Protein AF-A0A238H9L5-F1 (afdb_monomer_lite)

Structure (mmCIF, N/CA/C/O backbone):
data_AF-A0A238H9L5-F1
#
_entry.id   AF-A0A238H9L5-F1
#
loop_
_atom_site.group_PDB
_atom_site.id
_atom_site.type_symbol
_atom_site.label_atom_id
_atom_site.label_alt_id
_atom_site.label_comp_id
_atom_site.label_asym_id
_atom_site.label_entity_id
_atom_site.label_seq_id
_atom_site.pdbx_PDB_ins_code
_atom_site.Cartn_x
_atom_site.Cartn_y
_atom_site.Cartn_z
_atom_site.occupancy
_atom_site.B_iso_or_equiv
_atom_site.auth_seq_id
_atom_site.auth_comp_id
_atom_site.auth_asym_id
_atom_site.auth_atom_id
_atom_site.pdbx_PDB_model_num
ATOM 1 N N . MET A 1 1 ? 16.203 -19.322 -10.776 1.00 30.91 1 MET A N 1
ATOM 2 C CA . MET A 1 1 ? 15.698 -19.283 -12.166 1.00 30.91 1 MET A CA 1
ATOM 3 C C . MET A 1 1 ? 16.073 -17.934 -12.746 1.00 30.91 1 MET A C 1
ATOM 5 O O . MET A 1 1 ? 15.711 -16.924 -12.162 1.00 30.91 1 MET A O 1
ATOM 9 N N . TYR A 1 2 ? 16.876 -17.931 -13.808 1.00 32.44 2 TYR A N 1
ATOM 10 C CA . TYR A 1 2 ? 17.384 -16.730 -14.471 1.00 32.44 2 TYR A CA 1
ATOM 11 C C . TYR A 1 2 ? 16.364 -16.266 -15.519 1.00 32.44 2 TYR A C 1
ATOM 13 O O . TYR A 1 2 ? 16.095 -16.995 -16.472 1.00 32.44 2 TYR A O 1
ATOM 21 N N . GLY A 1 3 ? 15.772 -15.087 -15.325 1.00 34.00 3 GLY A N 1
ATOM 22 C CA . GLY A 1 3 ? 14.936 -14.432 -16.331 1.00 34.00 3 GLY A CA 1
ATOM 23 C C . GLY A 1 3 ? 15.824 -13.713 -17.342 1.00 34.00 3 GLY A C 1
ATOM 24 O O . GLY A 1 3 ? 16.518 -12.762 -16.995 1.00 34.00 3 GLY A O 1
ATOM 25 N N . ASN A 1 4 ? 15.849 -14.203 -18.579 1.00 33.34 4 ASN A N 1
ATOM 26 C CA . ASN A 1 4 ? 16.658 -13.652 -19.660 1.00 33.34 4 ASN A CA 1
ATOM 27 C C . ASN A 1 4 ? 16.050 -12.337 -20.174 1.00 33.34 4 ASN A C 1
ATOM 29 O O . ASN A 1 4 ? 15.179 -12.360 -21.042 1.00 33.34 4 ASN A O 1
ATOM 33 N N . ALA A 1 5 ? 16.537 -11.195 -19.689 1.00 36.59 5 ALA A N 1
ATOM 34 C CA . ALA A 1 5 ? 16.273 -9.907 -20.322 1.00 36.59 5 ALA A CA 1
ATOM 35 C C . ALA A 1 5 ? 17.031 -9.843 -21.661 1.00 36.59 5 ALA A C 1
ATOM 37 O O . ALA A 1 5 ? 18.257 -9.735 -21.693 1.00 36.59 5 ALA A O 1
ATOM 38 N N . ARG A 1 6 ? 16.315 -9.959 -22.785 1.00 34.50 6 ARG A N 1
ATOM 39 C CA . ARG A 1 6 ? 16.884 -9.752 -24.125 1.00 34.50 6 ARG A CA 1
ATOM 40 C C . ARG A 1 6 ? 16.730 -8.286 -24.512 1.00 34.50 6 ARG A C 1
ATOM 42 O O . ARG A 1 6 ? 15.631 -7.845 -24.830 1.00 34.50 6 ARG A O 1
ATOM 49 N N . VAL A 1 7 ? 17.839 -7.552 -24.484 1.00 37.62 7 VAL A N 1
ATOM 50 C CA . VAL A 1 7 ? 17.936 -6.180 -24.997 1.00 37.62 7 VAL A CA 1
ATOM 51 C C . VAL A 1 7 ? 18.298 -6.261 -26.480 1.00 37.62 7 VAL A C 1
ATOM 53 O O . VAL A 1 7 ? 19.336 -6.821 -26.823 1.00 37.62 7 VAL A O 1
ATOM 56 N N . TYR A 1 8 ? 17.436 -5.738 -27.351 1.00 31.56 8 TYR A N 1
ATOM 57 C CA . TYR A 1 8 ? 17.772 -5.482 -28.753 1.00 31.56 8 TYR A CA 1
ATOM 58 C C . TYR A 1 8 ? 18.292 -4.038 -28.883 1.00 31.56 8 TYR A C 1
ATOM 60 O O . TYR A 1 8 ? 17.892 -3.170 -28.109 1.00 31.56 8 TYR A O 1
ATOM 68 N N . ASP A 1 9 ? 19.253 -3.840 -29.789 1.00 33.56 9 ASP A N 1
ATOM 69 C CA . ASP A 1 9 ? 20.157 -2.687 -29.936 1.00 33.56 9 ASP A CA 1
ATOM 70 C C . ASP A 1 9 ? 19.600 -1.284 -29.592 1.00 33.56 9 ASP A C 1
ATOM 72 O O . ASP A 1 9 ? 18.489 -0.917 -29.958 1.00 33.56 9 ASP A O 1
ATOM 76 N N . ASN A 1 10 ? 20.473 -0.460 -28.986 1.00 32.69 10 ASN A N 1
ATOM 77 C CA . ASN A 1 10 ? 20.351 0.983 -28.682 1.00 32.69 10 ASN A CA 1
ATOM 78 C C . ASN A 1 10 ? 19.577 1.444 -27.425 1.00 32.69 10 ASN A C 1
ATOM 80 O O . ASN A 1 10 ? 19.384 2.649 -27.241 1.00 32.69 10 ASN A O 1
ATOM 84 N N . ALA A 1 11 ? 19.219 0.564 -26.487 1.00 35.84 11 ALA A N 1
ATOM 85 C CA . ALA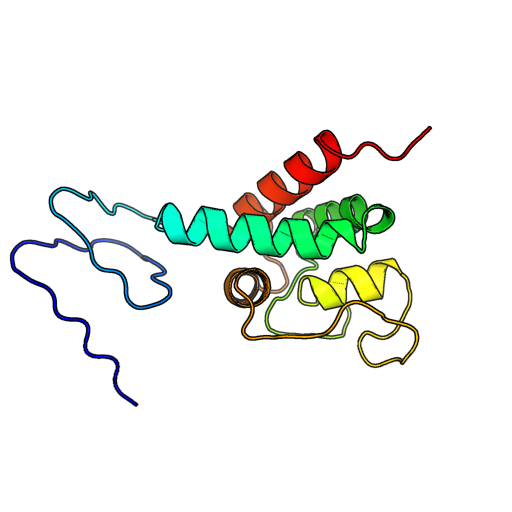 A 1 11 ? 18.646 1.000 -25.206 1.00 35.84 11 ALA A CA 1
ATOM 86 C C . ALA A 1 11 ? 19.727 1.538 -24.240 1.00 35.84 11 ALA A C 1
ATOM 88 O O . ALA A 1 11 ? 20.457 0.782 -23.599 1.00 35.84 11 ALA A O 1
ATOM 89 N N . ARG A 1 12 ? 19.832 2.867 -24.107 1.00 33.38 12 ARG A N 1
ATOM 90 C CA . ARG A 1 12 ? 20.706 3.522 -23.119 1.00 33.38 12 ARG A CA 1
ATOM 91 C C . ARG A 1 12 ? 19.951 3.674 -21.790 1.00 33.38 12 ARG A C 1
ATOM 93 O O . ARG A 1 12 ? 19.180 4.613 -21.623 1.00 33.38 12 ARG A O 1
ATOM 100 N N . VAL A 1 13 ? 20.158 2.747 -20.852 1.00 40.16 13 VAL A N 1
ATOM 101 C CA . VAL A 1 13 ? 19.616 2.845 -19.484 1.00 40.16 13 VAL A CA 1
ATOM 102 C C . VAL A 1 13 ? 20.572 3.683 -18.634 1.00 40.16 13 VAL A C 1
ATOM 104 O O . VAL A 1 13 ? 21.715 3.290 -18.414 1.00 40.16 13 VAL A O 1
ATOM 107 N N . SER A 1 14 ? 20.123 4.845 -18.157 1.00 32.75 14 SER A N 1
ATOM 108 C CA . SER A 1 14 ? 20.874 5.679 -17.210 1.00 32.75 14 SER A CA 1
ATOM 109 C C . SER A 1 14 ? 19.971 6.094 -16.047 1.00 32.75 14 SER A C 1
ATOM 111 O O . SER A 1 14 ? 19.057 6.895 -16.238 1.00 32.75 14 SER A O 1
ATOM 113 N N . GLY A 1 15 ? 20.236 5.554 -14.853 1.00 37.72 15 GLY A N 1
ATOM 114 C CA . GLY A 1 15 ? 19.517 5.848 -13.603 1.00 37.72 15 GLY A CA 1
ATOM 115 C C . GLY A 1 15 ? 18.731 4.656 -13.037 1.00 37.72 15 GLY A C 1
ATOM 116 O O . GLY A 1 15 ? 18.395 3.729 -13.770 1.00 37.72 15 GLY A O 1
ATOM 117 N N . ASN A 1 16 ? 18.462 4.685 -11.724 1.00 37.00 16 ASN A N 1
ATOM 118 C CA . ASN A 1 16 ? 17.750 3.650 -10.959 1.00 37.00 16 ASN A CA 1
ATOM 119 C C . ASN A 1 16 ? 16.332 3.415 -11.519 1.00 37.00 16 ASN A C 1
ATOM 121 O O . ASN A 1 16 ? 15.394 4.125 -11.163 1.00 37.00 16 ASN A O 1
ATOM 125 N N . ALA A 1 17 ? 16.169 2.446 -12.418 1.00 40.09 17 ALA A N 1
ATOM 126 C CA . ALA A 1 17 ? 14.874 2.052 -12.965 1.00 40.09 17 ALA A CA 1
ATOM 127 C C . ALA A 1 17 ? 14.406 0.749 -12.297 1.00 40.09 17 ALA A C 1
ATOM 129 O O . ALA A 1 17 ? 15.064 -0.283 -12.421 1.00 40.09 17 ALA A O 1
ATOM 130 N N . LEU A 1 18 ? 13.272 0.798 -11.593 1.00 40.03 18 LEU A N 1
ATOM 131 C CA . LEU A 1 18 ? 12.595 -0.380 -11.043 1.00 40.03 18 LEU A CA 1
ATOM 132 C C . LEU A 1 18 ? 11.689 -0.972 -12.131 1.00 40.03 18 LEU A C 1
ATOM 134 O O . LEU A 1 18 ? 10.635 -0.418 -12.437 1.00 40.03 18 LEU A O 1
ATOM 138 N N . VAL A 1 19 ? 12.118 -2.075 -12.750 1.00 43.69 19 VAL A N 1
ATOM 139 C CA . VAL A 1 19 ? 11.336 -2.805 -13.761 1.00 43.69 19 VAL A CA 1
ATOM 140 C C . VAL A 1 19 ? 10.746 -4.060 -13.122 1.00 43.69 19 VAL A C 1
ATOM 142 O O . VAL A 1 19 ? 11.487 -4.946 -12.701 1.00 43.69 19 VAL A O 1
ATOM 145 N N . TYR A 1 20 ? 9.416 -4.144 -13.070 1.00 40.22 20 TYR A N 1
ATOM 146 C CA . TYR A 1 20 ? 8.683 -5.321 -12.599 1.00 40.22 20 TYR A CA 1
ATOM 147 C C . TYR A 1 20 ? 8.166 -6.139 -13.798 1.00 40.22 20 TYR A C 1
ATOM 149 O O . TYR A 1 20 ? 7.399 -5.622 -14.611 1.00 40.22 20 TYR A O 1
ATOM 157 N N . GLY A 1 21 ? 8.565 -7.415 -13.892 1.00 39.12 21 GLY A N 1
ATOM 158 C CA . GLY A 1 21 ? 8.046 -8.395 -14.865 1.00 39.12 21 GLY A CA 1
ATOM 159 C C . GLY A 1 21 ? 8.602 -8.305 -16.298 1.00 39.12 21 GLY A C 1
ATOM 160 O O . GLY A 1 21 ? 9.420 -7.440 -16.607 1.00 39.12 21 GLY A O 1
ATOM 161 N N . ASP A 1 22 ? 8.165 -9.233 -17.165 1.00 34.53 22 ASP A N 1
ATOM 162 C CA . ASP A 1 22 ? 8.540 -9.362 -18.589 1.00 34.53 22 ASP A CA 1
ATOM 163 C C . ASP A 1 22 ? 8.125 -8.124 -19.414 1.00 34.53 22 ASP A C 1
ATOM 165 O O . ASP A 1 22 ? 7.131 -8.116 -20.144 1.00 34.53 22 ASP A O 1
ATOM 169 N N . ALA A 1 23 ? 8.893 -7.044 -19.303 1.00 39.09 23 ALA A N 1
ATOM 170 C CA . ALA A 1 23 ? 8.657 -5.814 -20.041 1.00 39.09 23 ALA A CA 1
ATOM 171 C C . ALA A 1 23 ? 9.184 -5.935 -21.482 1.00 39.09 23 ALA A C 1
ATOM 173 O O . ALA A 1 23 ? 10.391 -5.924 -21.732 1.00 39.09 23 ALA A O 1
ATOM 174 N N . ARG A 1 24 ? 8.273 -6.014 -22.460 1.00 34.84 24 ARG A N 1
ATOM 175 C CA . ARG A 1 24 ? 8.592 -5.797 -23.881 1.00 34.84 24 ARG A CA 1
ATOM 176 C C . ARG A 1 24 ? 8.604 -4.297 -24.162 1.00 34.84 24 ARG A C 1
ATOM 178 O O . ARG A 1 24 ? 7.551 -3.676 -24.273 1.00 34.84 24 ARG A O 1
ATOM 185 N N . VAL A 1 25 ? 9.797 -3.719 -24.259 1.00 40.66 25 VAL A N 1
ATOM 186 C CA . VAL A 1 25 ? 9.989 -2.318 -24.652 1.00 40.66 25 VAL A CA 1
ATOM 187 C C . VAL A 1 25 ? 9.943 -2.236 -26.178 1.00 40.66 25 VAL A C 1
ATOM 189 O O . VAL A 1 25 ? 10.786 -2.824 -26.850 1.00 40.66 25 VAL A O 1
ATOM 192 N N . TYR A 1 26 ? 8.947 -1.536 -26.720 1.00 30.83 26 TYR A N 1
ATOM 193 C CA . TYR A 1 26 ? 8.882 -1.174 -28.139 1.00 30.83 26 TYR A CA 1
ATOM 194 C C . TYR A 1 26 ? 9.493 0.224 -28.351 1.00 30.83 26 TYR A C 1
ATOM 196 O O . TYR A 1 26 ? 9.461 1.059 -27.445 1.00 30.83 26 TYR A O 1
ATOM 204 N N . ASP A 1 27 ? 10.091 0.426 -29.529 1.00 32.44 27 ASP A N 1
ATOM 205 C CA . ASP A 1 27 ? 10.892 1.583 -29.955 1.00 32.44 27 ASP A CA 1
ATOM 206 C C . ASP A 1 27 ? 10.423 2.956 -29.428 1.00 32.44 27 ASP A C 1
ATOM 208 O O . ASP A 1 27 ? 9.242 3.298 -29.481 1.00 32.44 27 ASP A O 1
ATOM 212 N N . ASN A 1 28 ? 11.400 3.782 -29.026 1.00 31.52 28 ASN A N 1
ATOM 213 C CA . ASN A 1 28 ? 11.297 5.184 -28.574 1.00 31.52 28 ASN A CA 1
ATOM 214 C C . ASN A 1 28 ? 10.885 5.468 -27.114 1.00 31.52 28 ASN A C 1
ATOM 216 O O . ASN A 1 28 ? 10.604 6.620 -26.773 1.00 31.52 28 ASN A O 1
ATOM 220 N N . ALA A 1 29 ? 10.923 4.490 -26.206 1.00 35.44 29 ALA A N 1
ATOM 221 C CA . ALA A 1 29 ? 10.719 4.766 -24.781 1.00 35.44 29 ALA A CA 1
ATOM 222 C C . ALA A 1 29 ? 11.980 5.376 -24.131 1.00 35.44 29 ALA A C 1
ATOM 224 O O . ALA A 1 29 ? 12.931 4.682 -23.769 1.00 35.44 29 ALA A O 1
ATOM 225 N N . ARG A 1 30 ? 11.986 6.701 -23.955 1.00 32.31 30 ARG A N 1
ATOM 226 C CA . ARG A 1 30 ? 12.983 7.427 -23.154 1.00 32.31 30 ARG A CA 1
ATOM 227 C C . ARG A 1 30 ? 12.745 7.112 -21.667 1.00 32.31 30 ARG A C 1
ATOM 229 O O . ARG A 1 30 ? 12.003 7.815 -20.991 1.00 32.31 30 ARG A O 1
ATOM 236 N N . VAL A 1 31 ? 13.338 6.034 -21.154 1.00 43.41 31 VAL A N 1
ATOM 237 C CA . VAL A 1 31 ? 13.293 5.709 -19.717 1.00 43.41 31 VAL A CA 1
ATOM 238 C C . VAL A 1 31 ? 14.370 6.520 -19.000 1.00 43.41 31 VAL A C 1
ATOM 240 O O . VAL A 1 31 ? 15.512 6.091 -18.853 1.00 43.41 31 VAL A O 1
ATOM 243 N N . SER A 1 32 ? 14.012 7.733 -18.591 1.00 30.56 32 SER A N 1
ATOM 244 C CA . SER A 1 32 ? 14.833 8.587 -17.734 1.00 30.56 32 SER A CA 1
ATOM 245 C C . SER A 1 32 ? 14.179 8.689 -16.359 1.00 30.56 32 SER A C 1
ATOM 247 O O . SER A 1 32 ? 13.252 9.472 -16.207 1.00 30.56 32 SER A O 1
ATOM 249 N N . GLY A 1 33 ? 14.660 7.901 -15.389 1.00 36.25 33 GLY A N 1
ATOM 250 C CA . GLY A 1 33 ? 14.274 7.961 -13.970 1.00 36.25 33 GLY A CA 1
ATOM 251 C C . GLY A 1 33 ? 12.815 7.581 -13.674 1.00 36.25 33 GLY A C 1
ATOM 252 O O . GLY A 1 33 ? 11.890 8.246 -14.114 1.00 36.25 33 GLY A O 1
ATOM 253 N N . ASN A 1 34 ? 12.600 6.535 -12.871 1.00 43.94 34 ASN A N 1
ATOM 254 C CA . ASN A 1 34 ? 11.281 6.175 -12.320 1.00 43.94 34 ASN A CA 1
ATOM 255 C C . ASN A 1 34 ? 10.173 5.863 -13.350 1.00 43.94 34 ASN A C 1
ATOM 257 O O . ASN A 1 34 ? 9.033 6.290 -13.185 1.00 43.94 34 ASN A O 1
ATOM 261 N N . ALA A 1 35 ? 10.463 5.099 -14.406 1.00 42.78 35 ALA A N 1
ATOM 262 C CA . ALA A 1 35 ? 9.407 4.671 -15.324 1.00 42.78 35 ALA A CA 1
ATOM 263 C C . ALA A 1 35 ? 8.687 3.418 -14.796 1.00 42.78 35 ALA A C 1
ATOM 265 O O . ALA A 1 35 ? 9.080 2.291 -15.098 1.00 42.78 35 ALA A O 1
ATOM 266 N N . LEU A 1 36 ? 7.604 3.617 -14.040 1.00 52.50 36 LEU A N 1
ATOM 267 C CA . LEU A 1 36 ? 6.547 2.614 -13.934 1.00 52.50 36 LEU A CA 1
ATOM 268 C C . LEU A 1 36 ? 5.936 2.486 -15.339 1.00 52.50 36 LEU A C 1
ATOM 270 O O . LEU A 1 36 ? 5.374 3.449 -15.860 1.00 52.50 36 LEU A O 1
ATOM 274 N N . VAL A 1 37 ? 6.114 1.345 -16.009 1.00 56.38 37 VAL A N 1
ATOM 275 C CA . VAL A 1 37 ? 5.538 1.135 -17.350 1.00 56.38 37 VAL A CA 1
ATOM 276 C C . VAL A 1 37 ? 4.020 1.293 -17.230 1.00 56.38 37 VAL A C 1
ATOM 278 O O . VAL A 1 37 ? 3.414 0.631 -16.392 1.00 56.38 37 VAL A O 1
ATOM 281 N N . SER A 1 38 ? 3.407 2.168 -18.028 1.00 50.56 38 SER A N 1
ATOM 282 C CA . SER A 1 38 ? 2.000 2.589 -17.878 1.00 50.56 38 SER A CA 1
ATOM 283 C C . SER A 1 38 ? 1.006 1.427 -17.729 1.00 50.56 38 SER A C 1
ATOM 285 O O . SER A 1 38 ? 0.130 1.485 -16.873 1.00 50.56 38 SER A O 1
ATOM 287 N N . GLY A 1 39 ? 1.194 0.328 -18.469 1.00 52.66 39 GLY A N 1
ATOM 288 C CA . GLY A 1 39 ? 0.357 -0.874 -18.336 1.00 52.66 39 GLY A CA 1
ATOM 289 C C . GLY A 1 39 ? 0.490 -1.599 -16.987 1.00 52.66 39 GLY A C 1
ATOM 290 O O . GLY A 1 39 ? -0.482 -2.155 -16.485 1.00 52.66 39 GLY A O 1
ATOM 291 N N . ASN A 1 40 ? 1.664 -1.548 -16.354 1.00 71.81 40 ASN A N 1
ATOM 292 C CA . ASN A 1 40 ? 1.859 -2.070 -14.999 1.00 71.81 40 ASN A CA 1
ATOM 293 C C . ASN A 1 40 ? 1.264 -1.117 -13.952 1.00 71.81 40 ASN A C 1
ATOM 295 O O . ASN A 1 40 ? 0.720 -1.576 -12.952 1.00 71.81 40 ASN A O 1
ATOM 299 N N . ALA A 1 41 ? 1.328 0.197 -14.189 1.00 74.94 41 ALA A N 1
ATOM 300 C CA . ALA A 1 41 ? 0.771 1.209 -13.293 1.00 74.94 41 ALA A CA 1
ATOM 301 C C . ALA A 1 41 ? -0.747 1.078 -13.130 1.00 74.94 41 ALA A C 1
ATOM 303 O O . ALA A 1 41 ? -1.253 1.077 -12.010 1.00 74.94 41 ALA A O 1
ATOM 304 N N . GLU A 1 42 ? -1.468 0.918 -14.241 1.00 80.88 42 GLU A N 1
ATOM 305 C CA . GLU A 1 42 ? -2.921 0.739 -14.226 1.00 80.88 42 GLU A CA 1
ATOM 306 C C . GLU A 1 42 ? -3.329 -0.547 -13.501 1.00 80.88 42 GLU A C 1
ATOM 308 O O . GLU A 1 42 ? -4.253 -0.522 -12.690 1.00 80.88 42 GLU A O 1
ATOM 313 N N . ALA A 1 43 ? -2.609 -1.652 -13.728 1.00 83.81 43 ALA A N 1
ATOM 314 C CA . ALA A 1 43 ? -2.870 -2.920 -13.051 1.00 83.81 43 ALA A CA 1
ATOM 315 C C . ALA A 1 43 ? -2.630 -2.834 -11.532 1.00 83.81 43 ALA A C 1
ATOM 317 O O . ALA A 1 43 ? -3.450 -3.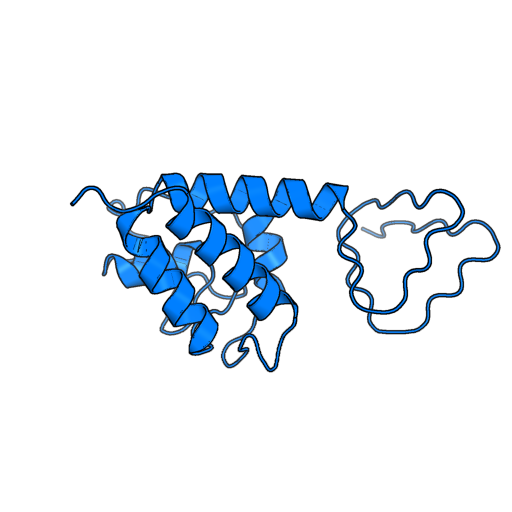320 -10.753 1.00 83.81 43 ALA A O 1
ATOM 318 N N . ILE A 1 44 ? -1.540 -2.183 -11.107 1.00 86.81 44 ILE A N 1
ATOM 319 C CA . ILE A 1 44 ? -1.236 -1.943 -9.687 1.00 86.81 44 ILE A CA 1
ATOM 320 C C . ILE A 1 44 ? -2.324 -1.081 -9.047 1.00 86.81 44 ILE A C 1
ATOM 322 O O . ILE A 1 44 ? -2.841 -1.423 -7.984 1.00 86.81 44 ILE A O 1
ATOM 326 N N . LYS A 1 45 ? -2.700 0.018 -9.704 1.00 90.38 45 LYS A N 1
ATOM 327 C CA . LYS A 1 45 ? -3.728 0.935 -9.212 1.00 90.38 45 LYS A CA 1
ATOM 328 C C . LYS A 1 45 ? -5.095 0.256 -9.106 1.00 90.38 45 LYS A C 1
ATOM 330 O O . LYS A 1 45 ? -5.779 0.427 -8.101 1.00 90.38 45 LYS A O 1
ATOM 335 N N . ALA A 1 46 ? -5.486 -0.530 -10.107 1.00 89.69 46 ALA A N 1
ATOM 336 C CA . ALA A 1 46 ? -6.742 -1.274 -10.089 1.00 89.69 46 ALA A CA 1
ATOM 337 C C . ALA A 1 46 ? -6.789 -2.287 -8.932 1.00 89.69 46 ALA A C 1
ATOM 339 O O . ALA A 1 46 ? -7.797 -2.366 -8.230 1.00 89.69 46 ALA A O 1
ATOM 340 N N . ASP A 1 47 ? -5.692 -3.012 -8.691 1.00 92.00 47 ASP A N 1
ATOM 341 C CA . ASP A 1 47 ? -5.569 -3.946 -7.564 1.00 92.00 47 ASP A CA 1
ATOM 342 C C . ASP A 1 47 ? -5.626 -3.214 -6.209 1.00 92.00 47 ASP A C 1
ATOM 344 O O . ASP A 1 47 ? -6.375 -3.612 -5.317 1.00 92.00 47 ASP A O 1
ATOM 34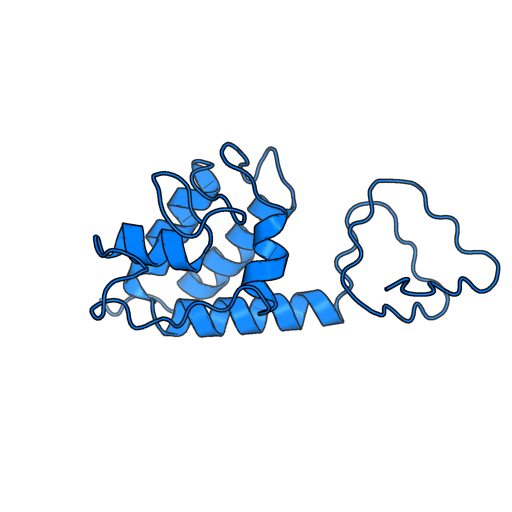8 N N . LEU A 1 48 ? -4.933 -2.076 -6.079 1.00 92.31 48 LEU A N 1
ATOM 349 C CA . LEU A 1 48 ? -5.017 -1.201 -4.903 1.00 92.31 48 LEU A CA 1
ATOM 350 C C . LEU A 1 48 ? -6.460 -0.745 -4.641 1.00 92.31 48 LEU A C 1
ATOM 352 O O . LEU A 1 48 ? -6.944 -0.833 -3.514 1.00 92.31 48 LEU A O 1
ATOM 356 N N . PHE A 1 49 ? -7.177 -0.299 -5.673 1.00 93.81 49 PHE A N 1
ATOM 357 C CA . PHE A 1 49 ? -8.566 0.148 -5.549 1.00 93.81 49 PHE A CA 1
ATOM 358 C C . PHE A 1 49 ? -9.497 -1.005 -5.165 1.00 93.81 49 PHE A C 1
ATOM 360 O O . PHE A 1 49 ? -10.428 -0.802 -4.387 1.00 93.81 49 PHE A O 1
ATOM 367 N N . ALA A 1 50 ? -9.246 -2.221 -5.653 1.00 91.81 50 ALA A N 1
ATOM 368 C CA . ALA A 1 50 ? -10.015 -3.402 -5.272 1.00 91.81 50 ALA A CA 1
ATOM 369 C C . ALA A 1 50 ? -9.833 -3.757 -3.784 1.00 91.81 50 ALA A C 1
ATOM 371 O O . ALA A 1 50 ? -10.797 -4.153 -3.121 1.00 91.81 50 ALA A O 1
ATOM 372 N N . ILE A 1 51 ? -8.628 -3.568 -3.235 1.00 90.94 51 ILE A N 1
ATOM 373 C CA . ILE A 1 51 ? -8.356 -3.721 -1.798 1.00 90.94 51 ILE A CA 1
ATOM 374 C C . ILE A 1 51 ? -9.066 -2.620 -1.001 1.00 90.94 51 ILE A C 1
ATOM 376 O O . ILE A 1 51 ? -9.829 -2.918 -0.084 1.00 90.94 51 ILE A O 1
ATOM 380 N N . LEU A 1 52 ? -8.878 -1.350 -1.374 1.00 91.12 52 LEU A N 1
ATOM 381 C CA . LEU A 1 52 ? -9.480 -0.211 -0.668 1.00 91.12 52 LEU A CA 1
ATOM 382 C C . LEU A 1 52 ? -11.012 -0.208 -0.744 1.00 91.12 52 LEU A C 1
ATOM 384 O O . LEU A 1 52 ? -11.676 0.258 0.177 1.00 91.12 52 LEU A O 1
ATOM 388 N N . SER A 1 53 ? -11.602 -0.787 -1.791 1.00 90.62 53 SER A N 1
ATOM 389 C CA . SER A 1 53 ? -13.059 -0.957 -1.906 1.00 90.62 53 SER A CA 1
ATOM 390 C C . SER A 1 53 ? -13.647 -1.845 -0.805 1.00 90.62 53 SER A C 1
ATOM 392 O O . SER A 1 53 ? -14.804 -1.657 -0.428 1.00 90.62 53 SER A O 1
ATOM 394 N N . GLN A 1 54 ? -12.852 -2.770 -0.259 1.00 88.69 54 GLN A N 1
ATOM 395 C CA . GLN A 1 54 ? -13.206 -3.602 0.899 1.00 88.69 54 GLN A CA 1
ATOM 396 C C . GLN A 1 54 ? -12.915 -2.896 2.236 1.00 88.69 54 GLN A C 1
ATOM 398 O O . GLN A 1 54 ? -13.397 -3.334 3.277 1.00 88.69 54 GLN A O 1
ATOM 403 N N . ALA A 1 55 ? -12.157 -1.795 2.209 1.00 87.25 55 ALA A N 1
ATOM 404 C CA . ALA A 1 55 ? -11.661 -1.049 3.366 1.00 87.25 55 ALA A CA 1
ATOM 405 C C . ALA A 1 55 ? -11.863 0.470 3.221 1.00 87.25 55 ALA A C 1
ATOM 407 O O . ALA A 1 55 ? -10.954 1.277 3.438 1.00 87.25 55 ALA A O 1
ATOM 408 N N . ARG A 1 56 ? -13.060 0.874 2.776 1.00 89.12 56 ARG A N 1
ATOM 409 C CA . ARG A 1 56 ? -13.343 2.281 2.445 1.00 89.12 56 ARG A CA 1
ATOM 410 C C . ARG A 1 56 ? -13.164 3.216 3.636 1.00 89.12 56 ARG A C 1
ATOM 412 O O . ARG A 1 56 ? -12.671 4.326 3.465 1.00 89.12 56 ARG A O 1
ATOM 419 N N . VAL A 1 57 ? -13.557 2.765 4.826 1.00 89.19 57 VAL A N 1
ATOM 420 C CA . VAL A 1 57 ? -13.485 3.556 6.065 1.00 89.19 57 VAL A CA 1
ATOM 421 C C . VAL A 1 57 ? -12.031 3.754 6.501 1.00 89.19 57 VAL A C 1
ATOM 423 O O . VAL A 1 57 ? -11.689 4.778 7.084 1.00 89.19 57 VAL A O 1
ATOM 426 N N . GLU A 1 58 ? -11.157 2.807 6.169 1.00 91.31 58 GLU A N 1
ATOM 427 C CA . GLU A 1 58 ? -9.747 2.800 6.542 1.00 91.31 58 GLU A CA 1
ATOM 428 C C . GLU A 1 58 ? -8.844 3.513 5.528 1.00 91.31 58 GLU A C 1
ATOM 430 O O . GLU A 1 58 ? -7.702 3.836 5.854 1.00 91.31 58 GLU A O 1
ATOM 435 N N . ALA A 1 59 ? -9.329 3.809 4.317 1.00 92.00 59 ALA A N 1
ATOM 436 C CA . ALA A 1 59 ? -8.540 4.481 3.282 1.00 92.00 59 ALA A CA 1
ATOM 437 C C . ALA A 1 59 ? -7.873 5.796 3.76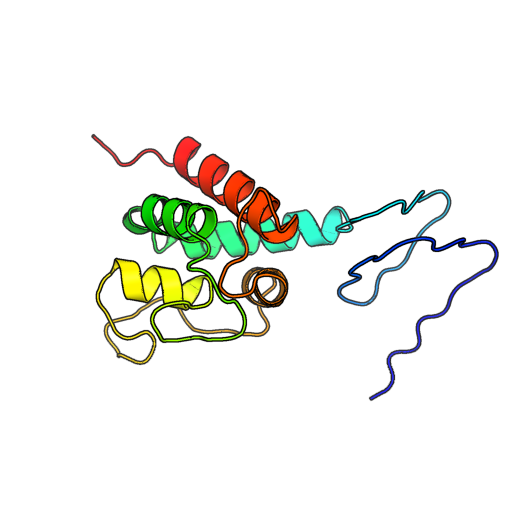2 1.00 92.00 59 ALA A C 1
ATOM 439 O O . ALA A 1 59 ? -6.682 5.983 3.491 1.00 92.00 59 ALA A O 1
ATOM 440 N N . PRO A 1 60 ? -8.533 6.679 4.547 1.00 93.81 60 PRO A N 1
ATOM 441 C CA . PRO A 1 60 ? -7.874 7.854 5.127 1.00 93.81 60 PRO A CA 1
ATOM 442 C C . PRO A 1 60 ? -6.727 7.511 6.088 1.00 93.81 60 PRO A C 1
ATOM 444 O O . PRO A 1 60 ? -5.725 8.227 6.132 1.00 93.81 60 PRO A O 1
ATOM 447 N N . ALA A 1 61 ? -6.839 6.410 6.837 1.00 92.75 61 ALA A N 1
ATOM 448 C CA . ALA A 1 61 ? -5.781 5.947 7.731 1.00 92.75 61 ALA A CA 1
ATOM 449 C C . ALA A 1 61 ? -4.573 5.410 6.947 1.00 92.75 61 ALA A C 1
ATOM 451 O O . ALA A 1 61 ? -3.434 5.644 7.351 1.00 92.75 61 ALA A O 1
ATOM 452 N N . VAL A 1 62 ? -4.805 4.764 5.797 1.00 92.75 62 VAL A N 1
ATOM 453 C CA . VAL A 1 62 ? -3.736 4.362 4.866 1.00 92.75 62 VAL A CA 1
ATOM 454 C C . VAL A 1 62 ? -3.004 5.592 4.324 1.00 92.75 62 VAL A C 1
ATOM 456 O O . VAL A 1 62 ? -1.774 5.631 4.350 1.00 92.75 62 VAL A O 1
ATOM 459 N N . ALA A 1 63 ? -3.733 6.635 3.911 1.00 94.38 63 ALA A N 1
ATOM 460 C CA . ALA A 1 63 ? -3.127 7.893 3.468 1.00 94.38 63 ALA A CA 1
ATOM 461 C C . ALA A 1 63 ? -2.282 8.549 4.576 1.00 94.38 63 ALA A C 1
ATOM 463 O O . ALA A 1 63 ? -1.168 9.005 4.322 1.00 94.38 63 ALA A O 1
ATOM 464 N N . ALA A 1 64 ? -2.780 8.574 5.817 1.00 93.25 64 ALA A N 1
ATOM 465 C CA . ALA A 1 64 ? -2.024 9.080 6.964 1.00 93.25 64 ALA A CA 1
ATOM 466 C C . ALA A 1 64 ? -0.752 8.255 7.224 1.00 93.25 64 ALA A C 1
ATOM 468 O O . ALA A 1 64 ? 0.321 8.822 7.413 1.00 93.25 64 ALA A O 1
ATOM 469 N N . ALA A 1 65 ? -0.841 6.923 7.158 1.00 92.75 65 ALA A N 1
ATOM 470 C CA . ALA A 1 65 ? 0.311 6.046 7.345 1.00 92.75 65 ALA A CA 1
ATOM 471 C C . ALA A 1 65 ? 1.407 6.277 6.292 1.00 92.75 65 ALA A C 1
ATOM 473 O O . ALA A 1 65 ? 2.581 6.286 6.650 1.00 92.75 65 ALA A O 1
ATOM 474 N N . LEU A 1 66 ? 1.040 6.510 5.026 1.00 92.38 66 LEU A N 1
ATOM 475 C CA . LEU A 1 66 ? 1.994 6.861 3.966 1.00 92.38 66 LEU A CA 1
ATOM 476 C C . LEU A 1 66 ? 2.689 8.200 4.249 1.00 92.38 66 LEU A C 1
ATOM 478 O O . LEU A 1 66 ? 3.912 8.281 4.178 1.00 92.38 66 LEU A O 1
ATOM 482 N N . ARG A 1 67 ? 1.929 9.236 4.634 1.00 94.44 67 ARG A N 1
ATOM 483 C CA . ARG A 1 67 ? 2.486 10.559 4.983 1.00 94.44 67 ARG A CA 1
ATOM 484 C C . ARG A 1 67 ? 3.436 10.503 6.181 1.00 94.44 67 ARG A C 1
ATOM 486 O O . ARG A 1 67 ? 4.406 11.246 6.228 1.00 94.44 67 ARG A O 1
ATOM 493 N N . GLU A 1 68 ? 3.157 9.627 7.139 1.00 93.06 68 GLU A N 1
ATOM 494 C CA . GLU A 1 68 ? 3.938 9.477 8.371 1.00 93.06 68 GLU A CA 1
ATOM 495 C C . GLU A 1 68 ? 5.081 8.452 8.255 1.00 93.06 68 GLU A C 1
ATOM 497 O O . GLU A 1 68 ? 5.782 8.213 9.237 1.00 93.06 68 GLU A O 1
ATOM 502 N N . GLY A 1 69 ? 5.267 7.815 7.092 1.00 90.06 69 GLY A N 1
ATOM 503 C CA . GLY A 1 69 ? 6.290 6.782 6.901 1.00 90.06 69 GLY A CA 1
ATOM 504 C C . GLY A 1 69 ? 6.045 5.504 7.711 1.00 90.06 69 GLY A C 1
ATOM 505 O O . GLY A 1 69 ? 6.981 4.769 8.019 1.00 90.06 69 GLY A O 1
ATOM 506 N N . ARG A 1 70 ? 4.787 5.220 8.069 1.00 90.06 70 ARG A N 1
ATOM 507 C CA . ARG A 1 70 ? 4.367 4.033 8.839 1.00 90.06 70 ARG A CA 1
ATOM 508 C C . ARG A 1 70 ? 3.968 2.842 7.962 1.00 90.06 70 ARG A C 1
ATOM 510 O O . ARG A 1 70 ? 3.290 1.924 8.424 1.00 90.06 70 ARG A O 1
ATOM 517 N N . VAL A 1 71 ? 4.358 2.853 6.691 1.00 89.25 71 VAL A N 1
ATOM 518 C CA . VAL A 1 71 ? 4.131 1.752 5.751 1.00 89.25 71 VAL A CA 1
ATOM 519 C C . VAL A 1 71 ? 5.446 1.024 5.521 1.00 89.25 71 VAL A C 1
ATOM 521 O O . VAL A 1 71 ? 6.471 1.645 5.277 1.00 89.25 71 VAL A O 1
ATOM 524 N N . ASN A 1 72 ? 5.410 -0.301 5.598 1.00 87.62 72 ASN A N 1
ATOM 525 C CA . ASN A 1 72 ? 6.538 -1.155 5.258 1.00 87.62 72 ASN A CA 1
ATOM 526 C C . ASN A 1 72 ? 6.025 -2.363 4.476 1.00 87.62 72 ASN A C 1
ATOM 528 O O . ASN A 1 72 ? 5.502 -3.307 5.067 1.00 87.62 72 ASN A O 1
ATOM 532 N N . GLY A 1 73 ? 6.195 -2.360 3.153 1.00 81.88 73 GLY A N 1
ATOM 533 C CA . GLY A 1 73 ? 5.717 -3.449 2.297 1.00 81.88 73 GLY A CA 1
ATOM 534 C C . GLY A 1 73 ? 6.358 -4.807 2.568 1.00 81.88 73 GLY A C 1
ATOM 535 O O . GLY A 1 73 ? 5.850 -5.821 2.103 1.00 81.88 73 GLY A O 1
ATOM 536 N N . GLN A 1 74 ? 7.452 -4.853 3.328 1.00 80.56 74 GLN A N 1
ATOM 537 C CA . GLN A 1 74 ? 8.179 -6.081 3.646 1.00 80.56 74 GLN A CA 1
ATOM 538 C C . GLN A 1 74 ? 7.587 -6.827 4.852 1.00 80.56 74 GLN A C 1
ATOM 540 O O . GLN A 1 74 ? 7.990 -7.959 5.124 1.00 80.56 74 GLN A O 1
ATOM 545 N N . LEU A 1 75 ? 6.646 -6.217 5.584 1.00 78.25 75 LEU A N 1
ATOM 546 C CA . LEU A 1 75 ? 6.082 -6.761 6.820 1.00 78.25 75 LEU A CA 1
ATOM 547 C C . LEU A 1 75 ? 4.555 -6.804 6.761 1.00 78.25 75 LEU A C 1
ATOM 549 O O . LEU A 1 75 ? 3.909 -5.804 6.485 1.00 78.25 75 LEU A O 1
ATOM 553 N N . TYR A 1 76 ? 3.944 -7.941 7.092 1.00 71.88 76 TYR A N 1
ATOM 554 C CA . TYR A 1 76 ? 2.479 -8.031 7.188 1.00 71.88 76 TYR A CA 1
ATOM 555 C C . TYR A 1 76 ? 1.910 -7.464 8.490 1.00 71.88 76 TYR A C 1
ATOM 557 O O . TYR A 1 76 ? 0.760 -7.043 8.520 1.00 71.88 76 TYR A O 1
ATOM 565 N N . SER A 1 77 ? 2.702 -7.447 9.556 1.00 71.69 77 SER A N 1
ATOM 566 C CA . SER A 1 77 ? 2.264 -7.109 10.910 1.00 71.69 77 SER A CA 1
ATOM 567 C C . SER A 1 77 ? 3.328 -6.295 11.636 1.00 71.69 77 SER A C 1
ATOM 569 O O . SER A 1 77 ? 4.518 -6.444 11.358 1.00 71.69 77 SER A O 1
ATOM 571 N N . GLY A 1 78 ? 2.909 -5.507 12.623 1.00 75.12 78 GLY A N 1
ATOM 572 C CA . GLY A 1 78 ? 3.783 -4.624 13.396 1.00 75.12 78 GLY A CA 1
ATOM 573 C C . GLY A 1 78 ? 3.356 -3.163 13.279 1.00 75.12 78 GLY A C 1
ATOM 574 O O . GLY A 1 78 ? 2.334 -2.852 12.671 1.00 75.12 78 GLY A O 1
ATOM 575 N N . LYS A 1 79 ? 4.138 -2.254 13.878 1.00 69.00 79 LYS A N 1
ATOM 576 C CA . LYS A 1 79 ? 3.849 -0.806 13.858 1.00 69.00 79 LYS A CA 1
ATOM 577 C C . LYS A 1 79 ? 3.873 -0.220 12.443 1.00 69.00 79 LYS A C 1
ATOM 579 O O . LYS A 1 79 ? 3.072 0.661 12.144 1.00 69.00 79 LYS A O 1
ATOM 584 N N . CYS A 1 80 ? 4.760 -0.748 11.603 1.00 65.19 80 CYS A N 1
ATOM 585 C CA . CYS A 1 80 ? 4.860 -0.459 10.181 1.00 65.19 80 CYS A CA 1
ATOM 586 C C . CYS A 1 80 ? 4.583 -1.753 9.418 1.00 65.19 80 CYS A C 1
ATOM 588 O O . CYS A 1 80 ? 5.198 -2.781 9.706 1.00 65.19 80 CYS A O 1
ATOM 590 N N . ALA A 1 81 ? 3.637 -1.714 8.487 1.00 76.94 81 ALA A N 1
ATOM 591 C CA . ALA A 1 81 ? 3.181 -2.896 7.764 1.00 76.94 81 ALA A CA 1
ATOM 592 C C . ALA A 1 81 ? 2.841 -2.560 6.307 1.00 76.94 81 ALA A C 1
ATOM 594 O O . ALA A 1 81 ? 2.750 -1.388 5.938 1.00 76.94 81 ALA A O 1
ATOM 595 N N . CYS A 1 82 ? 2.684 -3.591 5.483 1.00 81.81 82 CYS A N 1
ATOM 596 C CA . CYS A 1 82 ? 2.260 -3.513 4.093 1.00 81.81 82 CYS A CA 1
ATOM 597 C C . CYS A 1 82 ? 0.838 -2.958 4.004 1.00 81.81 82 CYS A C 1
ATOM 599 O O . CYS A 1 82 ? 0.160 -2.834 5.020 1.00 81.81 82 CYS A O 1
ATOM 601 N N . LEU A 1 83 ? 0.348 -2.689 2.795 1.00 83.88 83 LEU A N 1
ATOM 602 C CA . LEU A 1 83 ? -0.990 -2.138 2.568 1.00 83.88 83 LEU A CA 1
ATOM 603 C C . LEU A 1 83 ? -2.084 -2.850 3.384 1.00 83.88 83 LEU A C 1
ATOM 605 O O . LEU A 1 83 ? -2.856 -2.211 4.098 1.00 83.88 83 LEU A O 1
ATOM 609 N N . VAL A 1 84 ? -2.130 -4.179 3.304 1.00 86.38 84 VAL A N 1
ATOM 610 C CA . VAL A 1 84 ? -3.141 -4.994 3.987 1.00 86.38 84 VAL A CA 1
ATOM 611 C C . VAL A 1 84 ? -2.933 -4.986 5.506 1.00 86.38 84 VAL A C 1
ATOM 613 O O . VAL A 1 84 ? -3.899 -4.882 6.259 1.00 86.38 84 VAL A O 1
ATOM 616 N N . GLY A 1 85 ? -1.682 -5.002 5.969 1.00 85.25 85 GLY A N 1
ATOM 617 C CA . GLY A 1 85 ? -1.355 -4.867 7.389 1.00 85.25 85 GLY A CA 1
ATOM 618 C C . GLY A 1 85 ? -1.679 -3.482 7.958 1.00 85.25 85 GLY A C 1
ATOM 619 O O . GLY A 1 85 ? -2.159 -3.370 9.082 1.00 85.25 85 GLY A O 1
ATOM 620 N N . THR A 1 86 ? -1.493 -2.413 7.179 1.00 86.62 86 THR A N 1
ATOM 621 C CA . THR A 1 86 ? -1.900 -1.051 7.546 1.00 86.62 86 THR A CA 1
ATOM 622 C C . THR A 1 86 ? -3.414 -0.960 7.709 1.00 86.62 86 THR A C 1
ATOM 624 O O . THR A 1 86 ? -3.881 -0.332 8.657 1.00 86.62 86 THR A O 1
ATOM 627 N N . ILE A 1 87 ? -4.184 -1.617 6.835 1.00 87.94 87 ILE A N 1
ATOM 628 C CA . ILE A 1 87 ? -5.645 -1.691 6.961 1.00 87.94 87 ILE A CA 1
ATOM 629 C C . ILE A 1 87 ? -6.044 -2.476 8.219 1.00 87.94 87 ILE A C 1
ATOM 631 O O . ILE A 1 87 ? -6.898 -2.015 8.972 1.00 87.94 87 ILE A O 1
ATOM 635 N N . ALA A 1 88 ? -5.407 -3.619 8.490 1.00 87.44 88 ALA A N 1
ATOM 636 C CA . ALA A 1 88 ? -5.654 -4.394 9.710 1.00 87.44 88 ALA A CA 1
ATOM 637 C C . ALA A 1 88 ? -5.375 -3.565 10.979 1.00 87.44 88 ALA A C 1
ATOM 639 O O . ALA A 1 88 ? -6.229 -3.462 11.860 1.00 87.44 88 ALA A O 1
ATOM 640 N N . ASN A 1 89 ? -4.239 -2.858 11.012 1.00 86.94 89 ASN A N 1
ATOM 641 C CA . ASN A 1 89 ? -3.890 -1.934 12.092 1.00 86.94 89 ASN A CA 1
ATOM 642 C C . ASN A 1 89 ? -4.925 -0.808 12.253 1.00 86.94 89 ASN A C 1
ATOM 644 O O . ASN A 1 89 ? -5.266 -0.456 13.380 1.00 86.94 89 ASN A O 1
ATOM 648 N N . ALA A 1 90 ? -5.443 -0.251 11.152 1.00 87.81 90 ALA A N 1
ATOM 649 C CA . ALA A 1 90 ? -6.484 0.779 11.186 1.00 87.81 90 ALA A CA 1
ATOM 650 C C . ALA A 1 90 ? -7.819 0.253 11.743 1.00 87.81 90 ALA A C 1
ATOM 652 O O . ALA A 1 90 ? -8.536 0.994 12.411 1.00 87.81 90 ALA A O 1
ATOM 653 N N . ARG A 1 91 ? -8.121 -1.030 11.518 1.00 87.19 91 ARG A N 1
ATOM 654 C CA . ARG A 1 91 ? -9.262 -1.740 12.118 1.00 87.19 91 ARG A CA 1
ATOM 655 C C . ARG A 1 91 ? -9.029 -2.164 13.568 1.00 87.19 91 ARG A C 1
ATOM 657 O O . ARG A 1 91 ? -9.978 -2.560 14.236 1.00 87.19 91 ARG A O 1
ATOM 664 N N . GLY A 1 92 ? -7.789 -2.103 14.053 1.00 86.44 92 GLY A N 1
ATOM 665 C CA . GLY A 1 92 ? -7.412 -2.621 15.367 1.00 86.44 92 GLY A CA 1
ATOM 666 C C . GLY A 1 92 ? -7.464 -4.149 15.461 1.00 86.44 92 GLY A C 1
ATOM 667 O O . GLY A 1 92 ? -7.572 -4.675 16.566 1.00 86.44 92 GLY A O 1
ATOM 668 N N . VAL A 1 93 ? -7.392 -4.852 14.326 1.00 86.62 93 VAL A N 1
ATOM 669 C CA . VAL A 1 93 ? -7.405 -6.321 14.260 1.00 86.62 93 VAL A CA 1
ATOM 670 C C . VAL A 1 93 ? -6.043 -6.851 13.827 1.00 86.62 93 VAL A C 1
ATOM 672 O O . VAL A 1 93 ? -5.293 -6.184 13.114 1.00 86.62 93 VAL A O 1
ATOM 675 N N . ASP A 1 94 ? -5.719 -8.070 14.250 1.00 83.69 94 ASP A N 1
ATOM 676 C CA . ASP A 1 94 ? -4.535 -8.770 13.757 1.00 83.69 94 ASP A CA 1
ATOM 677 C C . ASP A 1 94 ? -4.774 -9.234 12.308 1.00 83.69 94 ASP A C 1
ATOM 679 O O . ASP A 1 94 ? -5.790 -9.847 12.000 1.00 83.69 94 ASP A O 1
ATOM 683 N N . VAL A 1 95 ? -3.820 -8.980 11.410 1.00 83.75 95 VAL A N 1
ATOM 684 C CA . VAL A 1 95 ? -3.871 -9.411 10.000 1.00 83.75 95 VAL A CA 1
ATOM 685 C C . VAL A 1 95 ? -3.932 -10.944 9.831 1.00 83.75 95 VAL A C 1
ATOM 687 O O . VAL A 1 95 ? -4.240 -11.450 8.746 1.00 83.75 95 VAL A O 1
ATOM 690 N N . TYR A 1 96 ? -3.584 -11.699 10.878 1.00 83.50 96 TYR A N 1
ATOM 691 C CA . TYR A 1 96 ? -3.663 -13.157 10.936 1.00 83.50 96 TYR A CA 1
ATOM 692 C C . TYR A 1 96 ? -4.947 -13.674 11.598 1.00 83.50 96 TYR A C 1
ATOM 694 O O . TYR A 1 96 ? -5.134 -14.891 11.615 1.00 83.50 96 TYR A O 1
ATOM 702 N N . SER A 1 97 ? -5.802 -12.803 12.148 1.00 82.38 97 SER A N 1
ATOM 703 C CA . SER A 1 97 ? -7.046 -13.234 12.789 1.00 82.38 97 SER A CA 1
ATOM 704 C C . SER A 1 97 ? -8.129 -13.572 11.766 1.00 82.38 97 SER A C 1
ATOM 706 O O . SER A 1 97 ? -8.151 -13.051 10.650 1.00 82.38 97 SER A O 1
ATOM 708 N N . ASP A 1 98 ? -9.077 -14.411 12.185 1.00 82.31 98 ASP A N 1
ATOM 709 C CA . ASP A 1 98 ? -10.271 -14.742 11.398 1.00 82.31 98 ASP A CA 1
ATOM 710 C C . ASP A 1 98 ? -11.238 -13.546 11.252 1.00 82.31 98 ASP A C 1
ATOM 712 O O . ASP A 1 98 ? -12.177 -13.596 10.460 1.00 82.31 98 ASP A O 1
ATOM 716 N N . GLU A 1 99 ? -11.018 -12.463 12.007 1.00 79.12 99 GLU A N 1
ATOM 717 C CA . GLU A 1 99 ? -11.801 -11.220 11.943 1.00 79.12 99 GLU A CA 1
ATOM 718 C C . GLU A 1 99 ? -11.383 -10.329 10.763 1.00 79.12 99 GLU A C 1
ATOM 720 O O . GLU A 1 99 ? -12.112 -9.408 10.390 1.00 79.12 99 GLU A O 1
ATOM 725 N N . PHE A 1 100 ? -10.213 -10.588 10.168 1.00 85.56 100 PHE A N 1
ATOM 726 C CA . PHE A 1 100 ? -9.692 -9.819 9.049 1.00 85.56 100 PHE A CA 1
ATOM 727 C C . PHE A 1 100 ? -10.012 -10.495 7.709 1.00 85.56 100 PHE A C 1
ATOM 729 O O . PHE A 1 100 ? -9.487 -11.552 7.362 1.00 85.56 100 PHE A O 1
ATOM 736 N N . ASP A 1 101 ? -10.878 -9.857 6.927 1.00 84.06 101 ASP A N 1
ATOM 737 C CA . ASP A 1 101 ? -11.506 -10.428 5.731 1.00 84.06 101 ASP A CA 1
ATOM 738 C C . ASP A 1 101 ? -10.768 -10.128 4.414 1.00 84.06 101 ASP A C 1
ATOM 740 O O . ASP A 1 101 ? -11.088 -10.702 3.370 1.00 84.06 101 ASP A O 1
ATOM 744 N N . ILE A 1 102 ? -9.740 -9.276 4.438 1.00 82.75 102 ILE A N 1
ATOM 745 C CA . ILE A 1 102 ? -8.948 -8.958 3.247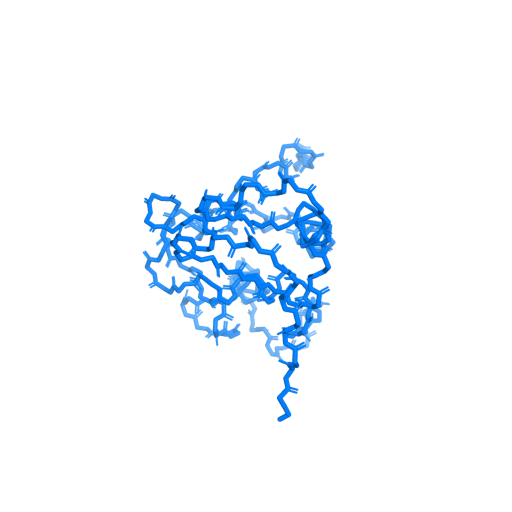 1.00 82.75 102 ILE A CA 1
ATOM 746 C C . ILE A 1 102 ? -7.828 -9.985 3.112 1.00 82.75 102 ILE A C 1
ATOM 748 O O . ILE A 1 102 ? -6.801 -9.925 3.789 1.00 82.75 102 ILE A O 1
ATOM 752 N N . GLY A 1 103 ? -8.010 -10.934 2.193 1.00 75.75 103 GLY A N 1
ATOM 753 C CA . GLY A 1 103 ? -7.046 -12.011 1.977 1.00 75.75 103 GLY A CA 1
ATOM 754 C C . GLY A 1 103 ? -5.628 -11.485 1.725 1.00 75.75 103 GLY A C 1
ATOM 755 O O . GLY A 1 103 ? -5.417 -10.628 0.862 1.00 75.75 103 GLY A O 1
ATOM 756 N N . ARG A 1 104 ? -4.646 -12.030 2.448 1.00 79.94 104 ARG A N 1
ATOM 757 C CA . ARG A 1 104 ? -3.212 -11.763 2.255 1.00 79.94 104 ARG A CA 1
ATOM 758 C C . ARG A 1 104 ? -2.731 -12.443 0.973 1.00 79.94 104 ARG A C 1
ATOM 760 O O . ARG A 1 104 ? -2.899 -13.649 0.813 1.00 79.94 104 ARG A O 1
ATOM 767 N N . ASN A 1 105 ? -2.125 -11.692 0.057 1.00 76.75 105 ASN A N 1
ATOM 768 C CA . ASN A 1 105 ? -1.534 -12.257 -1.159 1.00 76.75 105 ASN A CA 1
ATOM 769 C C . ASN A 1 105 ? -0.316 -11.432 -1.568 1.00 76.75 105 ASN A C 1
ATOM 771 O O . ASN A 1 105 ? -0.452 -10.444 -2.277 1.00 76.75 105 ASN A O 1
ATOM 775 N N . SER A 1 106 ? 0.876 -11.860 -1.160 1.00 73.50 106 SER A N 1
ATOM 776 C CA . SER A 1 106 ? 2.124 -11.150 -1.466 1.00 73.50 106 SER A CA 1
ATOM 777 C C . SER A 1 106 ? 2.416 -11.039 -2.956 1.00 73.50 106 SER A C 1
ATOM 779 O O . SER A 1 106 ? 3.183 -10.171 -3.347 1.00 73.50 106 SER A O 1
ATOM 781 N N . SER A 1 107 ? 1.826 -11.890 -3.797 1.00 75.69 107 SER A N 1
ATOM 782 C CA . SER A 1 107 ? 2.047 -11.895 -5.244 1.00 75.69 107 SER A CA 1
ATOM 783 C C . SER A 1 107 ? 1.136 -10.936 -6.013 1.00 75.69 107 SER A C 1
ATOM 785 O O . SER A 1 107 ? 1.303 -10.814 -7.227 1.00 75.69 107 SER A O 1
ATOM 787 N N . ARG A 1 108 ? 0.167 -10.272 -5.362 1.00 81.31 108 ARG A N 1
ATOM 788 C CA . ARG A 1 108 ? -0.708 -9.320 -6.063 1.00 81.31 108 ARG A CA 1
ATOM 789 C C . ARG A 1 108 ? 0.043 -8.029 -6.426 1.00 81.31 108 ARG A C 1
ATOM 791 O O . ARG A 1 108 ? 0.957 -7.642 -5.691 1.00 81.31 108 ARG A O 1
ATOM 798 N N . PRO A 1 109 ? -0.332 -7.353 -7.527 1.00 83.88 109 PRO A N 1
ATOM 799 C CA . PRO A 1 109 ? 0.366 -6.165 -8.011 1.00 83.88 109 PRO A CA 1
ATOM 800 C C . PRO A 1 109 ? 0.571 -5.067 -6.960 1.00 83.88 109 PRO A C 1
ATOM 802 O O . PRO A 1 109 ? 1.674 -4.531 -6.865 1.00 83.88 109 PRO A O 1
ATOM 805 N N . ALA A 1 110 ? -0.443 -4.757 -6.145 1.00 84.19 110 ALA A N 1
ATOM 806 C CA . ALA A 1 110 ? -0.332 -3.724 -5.119 1.00 84.19 110 ALA A CA 1
ATOM 807 C C . ALA A 1 110 ? 0.680 -4.104 -4.029 1.00 84.19 110 ALA A C 1
ATOM 809 O O . ALA A 1 110 ? 1.532 -3.299 -3.681 1.00 84.19 110 ALA A O 1
ATOM 810 N N . GLU A 1 111 ? 0.664 -5.341 -3.535 1.00 81.94 111 GLU A N 1
ATOM 811 C CA . GLU A 1 111 ? 1.617 -5.792 -2.507 1.00 81.94 111 GLU A CA 1
ATOM 812 C C . GLU A 1 111 ? 3.055 -5.810 -3.045 1.00 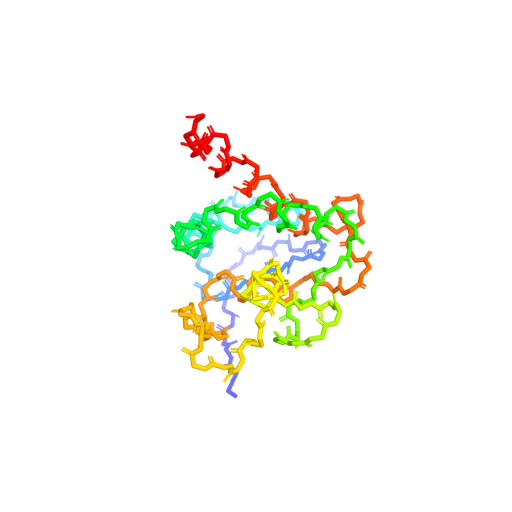81.94 111 GLU A C 1
ATOM 814 O O . GLU A 1 111 ? 3.977 -5.352 -2.375 1.00 81.94 111 GLU A O 1
ATOM 819 N N . GLN A 1 112 ? 3.247 -6.251 -4.294 1.00 80.50 112 GLN A N 1
ATOM 820 C CA . GLN A 1 112 ? 4.551 -6.205 -4.964 1.00 80.50 112 GLN A CA 1
ATOM 821 C C . GLN A 1 112 ? 5.063 -4.773 -5.165 1.00 80.50 112 GLN A C 1
ATOM 823 O O . GLN A 1 112 ? 6.264 -4.533 -5.050 1.00 80.50 112 GLN A O 1
ATOM 828 N N . PHE A 1 113 ? 4.170 -3.819 -5.438 1.00 84.81 113 PHE A N 1
ATOM 829 C CA . PHE A 1 113 ? 4.516 -2.401 -5.499 1.00 84.81 113 PHE A CA 1
ATOM 830 C C . PHE A 1 113 ? 4.904 -1.859 -4.118 1.00 84.81 113 PHE A C 1
ATOM 832 O O . PHE A 1 113 ? 5.924 -1.192 -3.982 1.00 84.81 113 PHE A O 1
ATOM 839 N N . PHE A 1 114 ? 4.147 -2.192 -3.070 1.00 86.00 114 PHE A N 1
ATOM 840 C CA . PHE A 1 114 ? 4.427 -1.715 -1.715 1.00 86.00 114 PHE A CA 1
ATOM 841 C C . PHE A 1 114 ? 5.772 -2.223 -1.166 1.00 86.00 114 PHE A C 1
ATOM 843 O O . PHE A 1 114 ? 6.331 -1.567 -0.292 1.00 86.00 114 PHE A O 1
ATOM 850 N N . LEU A 1 115 ? 6.358 -3.305 -1.709 1.00 81.38 115 LEU A N 1
ATOM 851 C CA . LEU A 1 115 ? 7.724 -3.751 -1.369 1.00 81.38 115 LEU A CA 1
ATOM 852 C C . LEU A 1 115 ? 8.807 -2.681 -1.594 1.00 81.38 115 LEU A C 1
ATOM 854 O O . LEU A 1 115 ? 9.882 -2.794 -1.007 1.00 81.38 115 LEU A O 1
ATOM 858 N N . SER A 1 116 ? 8.562 -1.664 -2.430 1.00 81.81 116 SER A N 1
ATOM 859 C CA . SER A 1 116 ? 9.488 -0.537 -2.615 1.00 81.81 116 SER A CA 1
ATOM 860 C C . SER A 1 116 ? 9.314 0.593 -1.593 1.00 81.81 116 SER A C 1
ATOM 862 O O . SER A 1 116 ? 9.925 1.647 -1.760 1.00 81.81 116 SER A O 1
ATOM 864 N N . ILE A 1 117 ? 8.462 0.407 -0.581 1.00 84.19 117 ILE A N 1
ATOM 865 C CA . ILE A 1 117 ? 8.218 1.356 0.509 1.00 84.19 117 ILE A CA 1
ATOM 866 C C . ILE A 1 117 ? 8.673 0.697 1.813 1.00 84.19 117 ILE A C 1
ATOM 868 O O . ILE A 1 117 ? 8.122 -0.330 2.227 1.00 84.19 117 ILE A O 1
ATOM 872 N N . ALA A 1 118 ? 9.682 1.283 2.448 1.00 86.75 118 ALA A N 1
ATOM 873 C CA . ALA A 1 118 ? 10.200 0.856 3.738 1.00 86.75 118 ALA A CA 1
ATOM 874 C C . ALA A 1 118 ? 9.709 1.770 4.869 1.00 86.75 118 ALA A C 1
ATOM 876 O O . ALA A 1 118 ? 9.253 2.890 4.652 1.00 86.75 118 ALA A O 1
ATOM 877 N N . GLU A 1 119 ? 9.841 1.293 6.106 1.00 89.81 119 GLU A N 1
ATOM 878 C CA . GLU A 1 119 ? 9.584 2.121 7.285 1.00 89.81 119 GLU A CA 1
ATOM 879 C C . GLU A 1 119 ? 10.427 3.409 7.250 1.00 89.81 119 GLU A C 1
ATOM 881 O O . GLU A 1 119 ? 11.641 3.365 7.051 1.00 89.81 119 GLU A O 1
ATOM 886 N N . GLY A 1 120 ? 9.769 4.552 7.456 1.00 89.81 120 GLY A N 1
ATOM 887 C CA . GLY A 1 120 ? 10.359 5.890 7.370 1.00 89.81 120 GLY A CA 1
ATOM 888 C C . GLY A 1 120 ? 10.258 6.556 5.993 1.00 89.81 120 GLY A C 1
ATOM 889 O O . GLY A 1 120 ? 10.523 7.755 5.895 1.00 89.81 120 GLY A O 1
ATOM 890 N N . ASP A 1 121 ? 9.843 5.837 4.946 1.00 88.56 121 ASP A N 1
ATOM 891 C CA . ASP A 1 121 ? 9.649 6.412 3.612 1.00 88.56 121 ASP A CA 1
ATOM 892 C C . ASP A 1 121 ? 8.368 7.253 3.533 1.00 88.56 121 ASP A C 1
ATOM 894 O O . ASP A 1 121 ? 7.255 6.746 3.686 1.00 88.56 121 ASP A O 1
ATOM 898 N N . THR A 1 122 ? 8.511 8.534 3.204 1.00 93.50 122 THR A N 1
ATOM 899 C CA . THR A 1 122 ? 7.404 9.484 3.029 1.00 93.50 122 THR A CA 1
ATOM 900 C C . THR A 1 122 ? 7.262 9.879 1.552 1.00 93.50 122 THR A C 1
ATOM 902 O O . THR A 1 122 ? 8.157 9.599 0.747 1.00 93.50 122 THR A O 1
ATOM 905 N N . PRO A 1 123 ? 6.171 10.556 1.147 1.00 90.44 123 PRO A N 1
ATOM 906 C CA . PRO A 1 123 ? 6.018 11.081 -0.213 1.00 90.44 123 PRO A CA 1
ATOM 907 C C . PRO A 1 123 ? 7.148 12.021 -0.664 1.00 90.44 123 PRO A C 1
ATOM 909 O O . PRO A 1 123 ? 7.412 12.161 -1.858 1.00 90.44 123 PRO A O 1
ATOM 912 N N . GLU A 1 124 ? 7.817 12.681 0.278 1.00 90.12 124 GLU A N 1
ATOM 913 C CA . GLU A 1 124 ? 8.938 13.582 0.018 1.00 90.12 124 GLU A CA 1
ATOM 914 C C . GLU A 1 124 ? 10.251 12.825 -0.214 1.00 90.12 124 GLU A C 1
ATOM 916 O O . GLU A 1 124 ? 11.116 13.317 -0.941 1.00 90.12 124 GLU A O 1
ATOM 921 N N . THR A 1 125 ? 10.412 11.643 0.391 1.00 87.06 125 THR A N 1
ATOM 922 C CA . THR A 1 125 ? 11.668 10.876 0.371 1.00 87.06 125 THR A CA 1
ATOM 923 C C . THR A 1 125 ? 11.633 9.671 -0.567 1.00 87.06 125 THR A C 1
ATOM 925 O O . THR A 1 125 ? 12.685 9.265 -1.064 1.00 87.06 125 THR A O 1
ATOM 928 N N . ASN A 1 126 ? 10.449 9.132 -0.874 1.00 84.00 126 ASN A N 1
ATOM 929 C CA . ASN A 1 126 ? 10.273 7.944 -1.704 1.00 84.00 126 ASN A CA 1
ATOM 930 C C . ASN A 1 126 ? 9.180 8.152 -2.785 1.00 84.00 126 ASN A C 1
ATOM 932 O O . ASN A 1 126 ? 8.000 8.321 -2.462 1.00 84.00 126 ASN A O 1
ATOM 936 N N . PRO A 1 127 ? 9.529 8.071 -4.087 1.00 82.94 127 PRO A N 1
ATOM 937 C CA . PRO A 1 127 ? 8.570 8.216 -5.187 1.00 82.94 127 PRO A CA 1
ATOM 938 C C . PRO A 1 127 ? 7.424 7.193 -5.194 1.00 82.94 127 PRO A C 1
ATOM 940 O O . PRO A 1 127 ? 6.320 7.528 -5.616 1.00 82.94 127 PRO A O 1
ATOM 943 N N . ALA A 1 128 ? 7.656 5.960 -4.736 1.00 83.88 128 ALA A N 1
ATOM 944 C CA . ALA A 1 128 ? 6.607 4.949 -4.631 1.00 83.88 128 ALA A CA 1
ATOM 945 C C . ALA A 1 128 ? 5.622 5.280 -3.503 1.00 83.88 128 ALA A C 1
ATOM 947 O O . ALA A 1 128 ? 4.417 5.138 -3.698 1.00 83.88 128 ALA A O 1
ATOM 948 N N . SER A 1 129 ? 6.117 5.795 -2.368 1.00 87.50 129 SER A N 1
ATOM 949 C CA . SER A 1 129 ? 5.268 6.308 -1.280 1.00 87.50 129 SER A CA 1
ATOM 950 C C . SER A 1 129 ? 4.393 7.468 -1.764 1.00 87.50 129 SER A C 1
ATOM 952 O O . SER A 1 129 ? 3.181 7.477 -1.541 1.00 87.50 129 SER A O 1
ATOM 954 N N . LYS A 1 130 ? 4.974 8.390 -2.544 1.00 88.44 130 LYS A N 1
ATOM 955 C CA . LYS A 1 130 ? 4.227 9.478 -3.187 1.00 88.44 130 LYS A CA 1
ATOM 956 C C . LYS A 1 130 ? 3.145 8.965 -4.135 1.00 88.44 130 LYS A C 1
ATOM 958 O O . LYS A 1 130 ? 1.997 9.383 -4.032 1.00 88.44 130 LYS A O 1
ATOM 963 N N . GLN A 1 131 ? 3.497 8.047 -5.033 1.00 89.25 131 GLN A N 1
ATOM 964 C CA . GLN A 1 131 ? 2.553 7.523 -6.015 1.00 89.25 131 GLN A CA 1
ATOM 965 C C . GLN A 1 131 ? 1.412 6.733 -5.356 1.00 89.25 131 GLN A C 1
ATOM 967 O O . GLN A 1 131 ? 0.261 6.872 -5.772 1.00 89.25 131 GLN A O 1
ATOM 972 N N . ALA A 1 132 ? 1.715 5.940 -4.321 1.00 90.31 132 ALA A N 1
ATOM 973 C CA . ALA A 1 132 ? 0.703 5.262 -3.515 1.00 90.31 132 ALA A CA 1
ATOM 974 C C . ALA A 1 132 ? -0.260 6.267 -2.877 1.00 90.31 132 ALA A C 1
ATOM 976 O O . ALA A 1 132 ? -1.470 6.060 -2.934 1.00 90.31 132 ALA A O 1
ATOM 977 N N . LEU A 1 133 ? 0.264 7.355 -2.301 1.00 95.19 133 LEU A N 1
ATOM 978 C CA . LEU A 1 133 ? -0.562 8.382 -1.672 1.00 95.19 133 LEU A CA 1
ATOM 979 C C . LEU A 1 133 ? -1.507 9.035 -2.684 1.00 95.19 133 LEU A C 1
ATOM 981 O O . LEU A 1 133 ? -2.698 9.124 -2.404 1.00 95.19 133 LEU A O 1
ATOM 985 N N . GLU A 1 134 ? -1.010 9.415 -3.863 1.00 94.31 134 GLU A N 1
ATOM 986 C CA . GLU A 1 134 ? -1.833 10.000 -4.932 1.00 94.31 134 GLU A CA 1
ATOM 987 C C . GLU A 1 134 ? -2.997 9.075 -5.324 1.00 94.31 134 GLU A C 1
ATOM 989 O O . GLU A 1 134 ? -4.137 9.520 -5.449 1.00 94.31 134 GLU A O 1
ATOM 994 N N . TRP A 1 135 ? -2.745 7.768 -5.459 1.00 95.06 135 TRP A N 1
ATOM 995 C CA . TRP A 1 135 ? -3.800 6.798 -5.766 1.00 95.06 135 TRP A CA 1
ATOM 996 C C . TRP A 1 135 ? -4.800 6.622 -4.620 1.00 95.06 135 TRP A C 1
ATOM 998 O O . TRP A 1 135 ? -6.000 6.519 -4.870 1.00 95.06 135 TRP A O 1
ATOM 1008 N N . VAL A 1 136 ? -4.336 6.589 -3.368 1.00 95.19 136 VAL A N 1
ATOM 1009 C CA . VAL A 1 136 ? -5.222 6.486 -2.198 1.00 95.19 136 VAL A CA 1
ATOM 1010 C C . VAL A 1 136 ? -6.096 7.739 -2.070 1.00 95.19 136 VAL A C 1
ATOM 1012 O O . VAL A 1 136 ? -7.294 7.625 -1.823 1.00 95.19 136 VAL A O 1
ATOM 1015 N N . GLU A 1 137 ? -5.538 8.933 -2.272 1.00 94.69 137 GLU A N 1
ATOM 1016 C CA . GLU A 1 137 ? -6.287 10.196 -2.255 1.00 94.69 137 GLU A CA 1
ATOM 1017 C C . GLU A 1 137 ? -7.325 10.260 -3.378 1.00 94.69 137 GLU A C 1
ATOM 1019 O O . GLU A 1 137 ? -8.466 10.657 -3.137 1.00 94.69 137 GLU A O 1
ATOM 1024 N N . GLU A 1 138 ? -6.968 9.809 -4.583 1.00 94.69 138 GLU A N 1
ATOM 1025 C CA . GLU A 1 138 ? -7.906 9.686 -5.699 1.00 94.69 138 GLU A CA 1
ATOM 1026 C C . GLU A 1 138 ? -9.061 8.735 -5.358 1.00 94.69 138 GLU A C 1
ATOM 1028 O O . GLU A 1 138 ? -10.226 9.058 -5.600 1.00 94.69 138 GLU A O 1
ATOM 1033 N N . PHE A 1 139 ? -8.760 7.588 -4.740 1.00 94.50 139 PHE A N 1
ATOM 1034 C CA . PHE A 1 139 ? -9.779 6.646 -4.287 1.00 94.50 139 PHE A CA 1
ATOM 1035 C C . PHE A 1 139 ? -10.737 7.283 -3.272 1.00 94.50 139 PHE A C 1
ATOM 1037 O O . PHE A 1 139 ? -11.952 7.137 -3.410 1.00 94.50 139 PHE A O 1
ATOM 1044 N N . ILE A 1 140 ? -10.208 8.004 -2.277 1.00 93.62 140 ILE A N 1
ATOM 1045 C CA . ILE A 1 140 ? -11.006 8.698 -1.254 1.00 93.62 140 ILE A CA 1
ATOM 1046 C C . ILE A 1 140 ? -11.896 9.764 -1.900 1.00 93.62 140 ILE A C 1
ATOM 1048 O O . ILE A 1 140 ? -13.084 9.837 -1.595 1.00 93.62 140 ILE A O 1
ATOM 1052 N N . ALA A 1 141 ? -11.349 10.567 -2.816 1.00 92.69 141 ALA A N 1
ATOM 1053 C CA . ALA A 1 141 ? -12.101 11.603 -3.520 1.00 92.69 141 ALA A CA 1
ATOM 1054 C C . ALA A 1 141 ? -13.242 11.019 -4.373 1.00 92.69 141 ALA A C 1
ATOM 1056 O O . ALA A 1 141 ? -14.319 11.608 -4.451 1.00 92.69 141 ALA A O 1
ATOM 1057 N N . ALA A 1 142 ? -13.024 9.849 -4.981 1.00 90.81 142 ALA A N 1
ATOM 1058 C CA . ALA A 1 142 ? -14.033 9.129 -5.756 1.00 90.81 142 ALA A CA 1
ATOM 1059 C C . ALA A 1 142 ? -15.065 8.380 -4.888 1.00 90.81 142 ALA A C 1
ATOM 1061 O O . ALA A 1 142 ? -16.142 8.043 -5.379 1.00 90.81 142 ALA A O 1
ATOM 1062 N N . ASN A 1 143 ? -14.757 8.118 -3.614 1.00 85.94 143 ASN A N 1
ATOM 1063 C CA . ASN A 1 143 ? -15.596 7.362 -2.683 1.00 85.94 143 ASN A CA 1
ATOM 1064 C C . ASN A 1 143 ? -15.759 8.127 -1.359 1.00 85.94 143 ASN A C 1
ATOM 1066 O O . ASN A 1 143 ? -15.283 7.653 -0.321 1.00 85.94 143 ASN A O 1
ATOM 1070 N N . PRO A 1 144 ? -16.419 9.301 -1.359 1.00 75.19 144 PRO A N 1
ATOM 1071 C CA . PRO A 1 144 ? -16.669 10.023 -0.122 1.00 75.19 144 PRO A CA 1
ATOM 1072 C C . PRO A 1 144 ? -17.473 9.129 0.828 1.00 75.19 144 PRO A C 1
ATOM 1074 O O . PRO A 1 144 ? -18.456 8.502 0.421 1.00 75.19 144 PRO A O 1
ATOM 1077 N N . ALA A 1 145 ? -17.050 9.054 2.092 1.00 62.00 145 ALA A N 1
ATOM 1078 C CA . ALA A 1 145 ? -17.858 8.423 3.126 1.00 62.00 145 ALA A CA 1
ATOM 1079 C C . ALA A 1 145 ? -19.234 9.104 3.119 1.00 62.00 145 ALA A C 1
ATOM 1081 O O . ALA A 1 145 ? -19.308 10.334 3.149 1.00 62.00 145 ALA A O 1
ATOM 1082 N N . ALA A 1 146 ? -20.306 8.318 2.996 1.00 53.56 146 ALA A N 1
ATOM 1083 C CA . ALA A 1 146 ? -21.660 8.849 3.080 1.00 53.56 146 ALA A CA 1
ATOM 1084 C C . ALA A 1 146 ? -21.786 9.647 4.390 1.00 53.56 146 ALA A C 1
ATOM 1086 O O . ALA A 1 146 ? -21.441 9.125 5.452 1.00 53.56 146 ALA A O 1
ATOM 1087 N N . ALA A 1 147 ? -22.185 10.915 4.264 1.00 44.69 147 ALA A N 1
ATOM 1088 C CA . ALA A 1 147 ? -22.432 11.822 5.381 1.00 44.69 147 ALA A CA 1
ATOM 1089 C C . ALA A 1 147 ? -23.582 11.332 6.270 1.00 44.69 147 ALA A C 1
ATOM 1091 O O . ALA A 1 147 ? -24.530 10.722 5.719 1.00 44.69 147 ALA A O 1
#

InterPro domains:
  IPR011004 Trimeric LpxA-like superfamily [SSF51161] (4-40)
  IPR040831 YdcK Beta solenoid repeat [PF18836] (5-21)
  IPR040831 YdcK Beta solenoid repeat [PF18836] (23-39)

Radius of gyration: 16.7 Å; chains: 1; bounding box: 43×33×45 Å

pLDDT: mean 72.66, std 22.35, range [30.56, 95.19]

Sequence (147 aa):
MYGNARVYDNARVSGNALVYGDARVYDNARVSGNALVSGNAEAIKADLFAILSQARVEAPAVAAALREGRVNGQLYSGKCACLVGTIANARGVDVYSDEFDIGRNSSRPAEQFFLSIAEGDTPETNPASKQALEWVEEFIAANPAAA

Organism: NCBI:txid1503053

Secondary structure (DSSP, 8-state):
--------TT----S-----S-----TT----S----HHHHHHHHHHHHHHHHH-TTTHHHHHHHHHTT-B-TT-SSSSSB-HHHHHHHHHTS-TTSTT--S---TTSHHHHHHTT--TT--TTT-HHHHHHHHHHHHHHHHSPPP-

Foldseek 3Di:
DDDDDDDDPDDDDDDDEDDDDDDDDDPDDPPDPHDPPVVLLVQLLVLLLVLCVVQVVCLVQLLVCLQQLLAALVALEDSHYHPLSSSCVSVVHGSPDPVRDRDDDCPGSNSVLSNQRHRPHHLVRGVSSVSSSVSSVVSCVVPPDDD